Protein AF-A0A8H5NI16-F1 (afdb_monomer_lite)

Foldseek 3Di:
DVLALCLVVDDCVQAVDPPHPNVVSVVVNVCCCVVLVDLLPPPPDPDCPVVVLSVCCVPQLVVLVVVLVVQVVDPDQRDVVNVVSLVSNVVSLVVSLVVVVVVLVVDDCVRPNPVSSVSVCVVVVVVNVVVVVVSVVSVVSVVVSVVVVVVPDVVVVVVVVVD

Organism: NCBI:txid47803

pLDDT: mean 70.44, std 9.88, range [46.56, 85.94]

InterPro domains:
  IPR033118 EXPERA domain [PF05241] (24-130)
  IPR033118 EXPERA domain [PS51751] (1-135)

Structure (mmCIF, N/CA/C/O backbone):
data_AF-A0A8H5NI16-F1
#
_entry.id   AF-A0A8H5NI16-F1
#
loop_
_atom_site.group_PDB
_atom_site.id
_atom_site.type_symbol
_atom_site.label_atom_id
_atom_site.label_alt_id
_atom_site.label_comp_id
_atom_site.label_asym_id
_atom_site.label_entity_id
_atom_site.label_seq_id
_atom_site.pdbx_PDB_ins_code
_atom_site.Cartn_x
_atom_site.Cartn_y
_atom_site.Cartn_z
_atom_site.occupancy
_atom_site.B_iso_or_equiv
_atom_site.auth_seq_id
_atom_site.auth_comp_id
_atom_site.auth_asym_id
_atom_site.auth_atom_id
_atom_site.pdbx_PDB_model_num
ATOM 1 N N . MET A 1 1 ? -3.189 0.279 -5.067 1.00 62.62 1 MET A N 1
ATOM 2 C CA . MET A 1 1 ? -2.761 -1.003 -4.486 1.00 62.62 1 MET A CA 1
ATOM 3 C C . MET A 1 1 ? -3.635 -2.161 -4.969 1.00 62.62 1 MET A C 1
ATOM 5 O O . MET A 1 1 ? -3.187 -2.904 -5.826 1.00 62.62 1 MET A O 1
ATOM 9 N N . ILE A 1 2 ? -4.922 -2.249 -4.602 1.00 65.06 2 ILE A N 1
ATOM 10 C CA . ILE A 1 2 ? -5.838 -3.332 -5.061 1.00 65.06 2 ILE A CA 1
ATOM 11 C C . ILE A 1 2 ? -5.899 -3.495 -6.597 1.00 65.06 2 ILE A C 1
ATOM 13 O O . ILE A 1 2 ? -5.983 -4.611 -7.107 1.00 65.06 2 ILE A O 1
ATOM 17 N N . SER A 1 3 ? -5.844 -2.385 -7.338 1.00 63.91 3 SER A N 1
ATOM 18 C CA . SER A 1 3 ? -5.985 -2.379 -8.802 1.00 63.91 3 SER A CA 1
ATOM 19 C C . SER A 1 3 ? -4.672 -2.501 -9.577 1.00 63.91 3 SER A C 1
ATOM 21 O O . SER A 1 3 ? -4.710 -2.608 -10.798 1.00 63.91 3 SER A O 1
ATOM 23 N N . ILE A 1 4 ? -3.523 -2.425 -8.896 1.00 69.94 4 ILE A N 1
ATOM 24 C CA . ILE A 1 4 ? -2.196 -2.442 -9.528 1.00 69.94 4 ILE A CA 1
ATOM 25 C C . ILE A 1 4 ? -1.392 -3.576 -8.900 1.00 69.94 4 ILE A C 1
ATOM 27 O O . ILE A 1 4 ? -1.176 -4.582 -9.562 1.00 69.94 4 ILE A O 1
ATOM 31 N N . ASP A 1 5 ? -1.059 -3.493 -7.614 1.00 71.69 5 ASP A N 1
ATOM 32 C CA . ASP A 1 5 ? -0.244 -4.471 -6.878 1.00 71.69 5 ASP A CA 1
ATOM 33 C C . ASP A 1 5 ? -0.863 -5.860 -6.774 1.00 71.69 5 ASP A C 1
ATOM 35 O O . ASP A 1 5 ? -0.159 -6.847 -6.966 1.00 71.69 5 ASP A O 1
ATOM 39 N N . PHE A 1 6 ? -2.175 -5.954 -6.534 1.00 73.06 6 PHE A N 1
ATOM 40 C CA . PHE A 1 6 ? -2.841 -7.244 -6.297 1.00 73.06 6 PHE A CA 1
ATOM 41 C C . PHE A 1 6 ? -3.218 -8.003 -7.575 1.00 73.06 6 PHE A C 1
ATOM 43 O O . PHE A 1 6 ? -3.623 -9.160 -7.507 1.00 73.06 6 PHE A O 1
ATOM 50 N N . VAL A 1 7 ? -3.038 -7.387 -8.748 1.00 74.12 7 VAL A N 1
ATOM 51 C CA . VAL A 1 7 ? -3.377 -7.995 -10.046 1.00 74.12 7 VAL A CA 1
ATOM 52 C C . VAL A 1 7 ? -2.777 -9.398 -10.264 1.00 74.12 7 VAL A C 1
ATOM 54 O O . VAL A 1 7 ? -3.513 -10.265 -10.735 1.00 74.12 7 VAL A O 1
ATOM 57 N N . PRO A 1 8 ? -1.512 -9.685 -9.892 1.00 75.25 8 PRO A N 1
ATOM 58 C CA . PRO A 1 8 ? -0.907 -11.009 -10.042 1.00 75.25 8 PRO A CA 1
ATOM 59 C C . PRO A 1 8 ? -1.539 -12.077 -9.141 1.00 75.25 8 PRO A C 1
ATOM 61 O O . PRO A 1 8 ? -1.452 -13.260 -9.455 1.00 75.25 8 PRO A O 1
ATOM 64 N N . PHE A 1 9 ? -2.185 -11.671 -8.044 1.00 76.62 9 PHE A N 1
ATOM 65 C CA . PHE A 1 9 ? -2.821 -12.576 -7.085 1.00 76.62 9 PHE A CA 1
ATOM 66 C C . PHE A 1 9 ? -4.272 -12.916 -7.451 1.00 76.62 9 PHE A C 1
ATOM 68 O O . PHE A 1 9 ? -4.871 -13.794 -6.829 1.00 76.62 9 PHE A O 1
ATOM 75 N N . TYR A 1 10 ? -4.862 -12.253 -8.453 1.00 78.38 10 TYR A N 1
ATOM 76 C CA . TYR A 1 10 ? -6.212 -12.583 -8.906 1.00 78.38 10 TYR A CA 1
ATOM 77 C C . TYR A 1 10 ? -6.238 -13.865 -9.759 1.00 78.38 10 TYR A C 1
ATOM 79 O O . TYR A 1 10 ? -5.289 -14.153 -10.496 1.00 78.38 10 TYR A O 1
ATOM 87 N N . PRO A 1 11 ? -7.347 -14.631 -9.728 1.00 81.25 11 PRO A N 1
ATOM 88 C CA . PRO A 1 11 ? -7.490 -15.839 -10.533 1.00 81.25 11 PRO A CA 1
ATOM 89 C C . PRO A 1 11 ? -7.345 -15.531 -12.025 1.00 81.25 11 PRO A C 1
ATOM 91 O O . PRO A 1 11 ? -8.049 -14.674 -12.559 1.00 81.25 11 PRO A O 1
ATOM 94 N N . GLN A 1 12 ? -6.491 -16.282 -12.723 1.00 78.44 12 GLN A N 1
ATOM 95 C CA . GLN A 1 12 ? -6.211 -16.067 -14.149 1.00 78.44 12 GLN A CA 1
ATOM 96 C C . GLN A 1 12 ? -7.477 -16.140 -15.019 1.00 78.44 12 GLN A C 1
ATOM 98 O O . GLN A 1 12 ? -7.607 -15.395 -15.986 1.00 78.44 12 GLN A O 1
ATOM 103 N N . SER A 1 13 ? -8.459 -16.958 -14.634 1.00 77.00 13 SER A N 1
ATOM 104 C CA . SER A 1 13 ? -9.763 -17.054 -15.303 1.00 77.00 13 SER A CA 1
ATOM 105 C C . SER A 1 13 ? -10.558 -15.741 -15.312 1.00 77.00 13 SER A C 1
ATOM 107 O O . SER A 1 13 ? -11.329 -15.503 -16.239 1.00 77.00 13 SER A O 1
ATOM 109 N N . LEU A 1 14 ? -10.360 -14.871 -14.317 1.00 74.50 14 LEU A N 1
ATOM 110 C CA . LEU A 1 14 ? -11.050 -13.584 -14.193 1.00 74.50 14 LEU A CA 1
ATOM 111 C C . LEU A 1 14 ? -10.290 -12.430 -14.855 1.00 74.50 14 LEU A C 1
ATOM 113 O O . LEU A 1 14 ? -10.850 -11.345 -15.019 1.00 74.50 14 LEU A O 1
ATOM 117 N N . VAL A 1 15 ? -9.036 -12.654 -15.249 1.00 76.69 15 VAL A N 1
ATOM 118 C CA . VAL A 1 15 ? -8.073 -11.595 -15.584 1.00 76.69 15 VAL A CA 1
ATOM 119 C C . VAL A 1 15 ? -7.503 -11.743 -17.001 1.00 76.69 15 VAL A C 1
ATOM 121 O O . VAL A 1 15 ? -7.293 -10.739 -17.675 1.00 76.69 15 VAL A O 1
ATOM 124 N N . GLN A 1 16 ? -7.274 -12.970 -17.480 1.00 74.88 16 GLN A N 1
ATOM 125 C CA . GLN A 1 16 ? -6.631 -13.248 -18.773 1.00 74.88 16 GLN A CA 1
ATOM 126 C C . GLN A 1 16 ? -7.554 -13.100 -19.994 1.00 74.88 16 GLN A C 1
ATOM 128 O O . GLN A 1 16 ? -7.137 -12.474 -20.972 1.00 74.88 16 GLN A O 1
ATOM 133 N N . PRO A 1 17 ? -8.789 -13.647 -20.011 1.00 82.56 17 PRO A N 1
ATOM 134 C CA . PRO A 1 17 ? -9.642 -13.527 -21.190 1.00 82.56 17 PRO A CA 1
ATOM 135 C C . PRO A 1 17 ? -10.017 -12.062 -21.442 1.00 82.56 17 PRO A C 1
ATOM 137 O O . PRO A 1 17 ? -10.459 -11.378 -20.531 1.00 82.56 17 PRO A O 1
ATOM 140 N N . ARG A 1 18 ? -9.942 -11.576 -22.689 1.00 68.81 18 ARG A N 1
ATOM 141 C CA . ARG A 1 18 ? -10.294 -10.175 -23.023 1.00 68.81 18 ARG A CA 1
ATOM 142 C C . ARG A 1 18 ? -11.726 -9.763 -22.644 1.00 68.81 18 ARG A C 1
ATOM 144 O O . ARG A 1 18 ? -11.997 -8.575 -22.522 1.00 68.81 18 ARG A O 1
ATOM 151 N N . GLY A 1 19 ? -12.633 -10.728 -22.480 1.00 74.19 19 GLY A N 1
ATOM 152 C CA . GLY A 1 19 ? -14.009 -10.507 -22.022 1.00 74.19 19 GLY A CA 1
ATOM 153 C C . GLY A 1 19 ? -14.215 -10.677 -20.514 1.00 74.19 19 GLY A C 1
ATOM 154 O O . GLY A 1 19 ? -15.355 -10.654 -20.058 1.00 74.19 19 GLY A O 1
ATOM 155 N N . SER A 1 20 ? -13.157 -10.913 -19.735 1.00 77.38 20 SER A N 1
ATOM 156 C CA . SER A 1 20 ? -13.277 -11.147 -18.302 1.00 77.38 20 SER A CA 1
ATOM 157 C C . SER A 1 20 ? -13.482 -9.832 -17.537 1.00 77.38 20 SER A C 1
ATOM 159 O O . SER A 1 20 ? -12.939 -8.789 -17.915 1.00 77.38 20 SER A O 1
ATOM 161 N N . PRO A 1 21 ? -14.247 -9.852 -16.432 1.00 76.25 21 PRO A N 1
ATOM 162 C CA . PRO A 1 21 ? -14.651 -8.632 -15.736 1.00 76.25 21 PRO A CA 1
ATOM 163 C C . PRO A 1 21 ? -13.472 -7.861 -15.135 1.00 76.25 21 PRO A C 1
ATOM 165 O O . PRO A 1 21 ? -13.583 -6.656 -14.944 1.00 76.25 21 PRO A O 1
ATOM 168 N N . PHE A 1 22 ? -12.340 -8.520 -14.859 1.00 78.31 22 PHE A N 1
ATOM 169 C CA . PHE A 1 22 ? -11.144 -7.884 -14.298 1.00 78.31 22 PHE A CA 1
ATOM 170 C C . PHE A 1 22 ? -10.020 -7.675 -15.315 1.00 78.31 22 PHE A C 1
ATOM 172 O O . PHE A 1 22 ? -8.934 -7.241 -14.936 1.00 78.31 22 PHE A O 1
ATOM 179 N N . HIS A 1 23 ? -10.266 -7.897 -16.610 1.00 80.25 23 HIS A N 1
ATOM 180 C CA . HIS A 1 23 ? -9.260 -7.642 -17.644 1.00 80.25 23 HIS A CA 1
ATOM 181 C C . HIS A 1 23 ? -8.819 -6.167 -17.677 1.00 80.25 23 HIS A C 1
ATOM 183 O O . HIS A 1 23 ? -7.651 -5.861 -17.918 1.00 80.25 23 HIS A O 1
ATOM 189 N N . PHE A 1 24 ? -9.726 -5.238 -17.344 1.00 82.56 24 PHE A N 1
ATOM 190 C CA . PHE A 1 24 ? -9.398 -3.813 -17.252 1.00 82.56 24 PHE A CA 1
ATOM 191 C C . PHE A 1 24 ? -8.311 -3.515 -16.205 1.00 82.56 24 PHE A C 1
ATOM 193 O O . PHE A 1 24 ? -7.562 -2.558 -16.380 1.00 82.56 24 PHE A O 1
ATOM 200 N N . LEU A 1 25 ? -8.179 -4.332 -15.149 1.00 81.38 25 LEU A N 1
ATOM 201 C CA . LEU A 1 25 ? -7.133 -4.169 -14.133 1.00 81.38 25 LEU A CA 1
ATOM 202 C C . LEU A 1 25 ? -5.744 -4.478 -14.697 1.00 81.38 25 LEU A C 1
ATOM 204 O O . LEU A 1 25 ? -4.776 -3.813 -14.339 1.00 81.38 25 LEU A O 1
ATOM 208 N N . VAL A 1 26 ? -5.645 -5.433 -15.626 1.00 80.25 26 VAL A N 1
ATOM 209 C CA . VAL A 1 26 ? -4.398 -5.714 -16.356 1.00 80.25 26 VAL A CA 1
ATOM 210 C C . VAL A 1 26 ? -4.023 -4.524 -17.223 1.00 80.25 26 VAL A C 1
ATOM 212 O O . VAL A 1 26 ? -2.882 -4.069 -17.185 1.00 80.25 26 VAL A O 1
ATOM 215 N N . ALA A 1 27 ? -4.997 -3.990 -17.965 1.00 81.31 27 ALA A N 1
ATOM 216 C CA . ALA A 1 27 ? -4.800 -2.815 -18.807 1.00 81.31 27 ALA A CA 1
ATOM 217 C C . ALA A 1 27 ? -4.374 -1.596 -17.972 1.00 81.31 27 ALA A C 1
ATOM 219 O O . ALA A 1 27 ? -3.449 -0.880 -18.348 1.00 81.31 27 ALA A O 1
ATOM 220 N N . PHE A 1 28 ? -4.999 -1.398 -16.810 1.00 80.88 28 PHE A N 1
ATOM 221 C CA . PHE A 1 28 ? -4.670 -0.319 -15.886 1.00 80.88 28 PHE A CA 1
ATOM 222 C C . PHE A 1 28 ? -3.273 -0.475 -15.270 1.00 80.88 28 PHE A C 1
ATOM 224 O O . PHE A 1 28 ? -2.517 0.494 -15.231 1.00 80.88 28 PHE A O 1
ATOM 231 N N . ARG A 1 29 ? -2.891 -1.689 -14.848 1.00 80.06 29 ARG A N 1
ATOM 232 C CA . ARG A 1 29 ? -1.537 -1.985 -14.355 1.00 80.06 29 ARG A CA 1
ATOM 233 C C . ARG A 1 29 ? -0.485 -1.729 -15.431 1.00 80.06 29 ARG A C 1
ATOM 235 O O . ARG A 1 29 ? 0.514 -1.081 -15.144 1.00 80.06 29 ARG A O 1
ATOM 242 N N . LEU A 1 30 ? -0.712 -2.198 -16.658 1.00 79.56 30 LEU A N 1
ATOM 243 C CA . LEU A 1 30 ? 0.202 -1.958 -17.777 1.00 79.56 30 LEU A CA 1
ATOM 244 C C . LEU A 1 30 ? 0.332 -0.465 -18.072 1.00 79.56 30 LEU A C 1
ATOM 246 O O . LEU A 1 30 ? 1.449 0.034 -18.140 1.00 79.56 30 LEU A O 1
ATOM 250 N N . TRP A 1 31 ? -0.791 0.251 -18.158 1.00 82.44 31 TRP A N 1
ATOM 251 C CA . TRP A 1 31 ? -0.797 1.698 -18.355 1.00 82.44 31 TRP A CA 1
ATOM 252 C C . TRP A 1 31 ? -0.017 2.434 -17.258 1.00 82.44 31 TRP A C 1
ATOM 254 O O . TRP A 1 31 ? 0.756 3.340 -17.566 1.00 82.44 31 TRP A O 1
ATOM 264 N N . TYR A 1 32 ? -0.173 2.033 -15.992 1.00 77.50 32 TYR A N 1
ATOM 265 C CA . TYR A 1 32 ? 0.573 2.610 -14.874 1.00 77.50 32 TYR A CA 1
ATOM 266 C C . TYR A 1 32 ? 2.080 2.381 -15.027 1.00 77.50 32 TYR A C 1
ATOM 268 O O . TYR A 1 32 ? 2.849 3.342 -15.007 1.00 77.50 32 TYR A O 1
ATOM 276 N N . ILE A 1 33 ? 2.498 1.133 -15.258 1.00 76.38 33 ILE A N 1
ATOM 277 C CA . ILE A 1 33 ? 3.914 0.778 -15.427 1.00 76.38 33 ILE A CA 1
ATOM 278 C C . ILE A 1 33 ? 4.526 1.566 -16.590 1.00 76.38 33 ILE A C 1
ATOM 280 O O . ILE A 1 33 ? 5.598 2.144 -16.437 1.00 76.38 33 ILE A O 1
ATOM 284 N N . THR A 1 34 ? 3.829 1.668 -17.726 1.00 78.00 34 THR A N 1
ATOM 285 C CA . THR A 1 34 ? 4.334 2.402 -18.896 1.00 78.00 34 THR A CA 1
ATOM 286 C C . THR A 1 34 ? 4.360 3.913 -18.690 1.00 78.00 34 THR A C 1
ATOM 288 O O . THR A 1 34 ? 5.273 4.577 -19.167 1.00 78.00 34 THR A O 1
ATOM 291 N N . THR A 1 35 ? 3.370 4.474 -17.991 1.00 77.06 35 THR A N 1
ATOM 292 C CA . THR A 1 35 ? 3.240 5.932 -17.815 1.00 77.06 35 THR A CA 1
ATOM 293 C C . THR A 1 35 ? 4.225 6.455 -16.781 1.00 77.06 35 THR A C 1
ATOM 295 O O . THR A 1 35 ? 4.846 7.496 -16.984 1.00 77.06 35 THR A O 1
ATOM 298 N N . PHE A 1 36 ? 4.379 5.734 -15.673 1.00 71.00 36 PHE A N 1
ATOM 299 C CA . PHE A 1 36 ? 5.240 6.156 -14.574 1.00 71.00 36 PHE A CA 1
ATOM 300 C C . PHE A 1 36 ? 6.653 5.585 -14.683 1.00 71.00 36 PHE A C 1
ATOM 302 O O . PHE A 1 36 ? 7.532 6.074 -13.984 1.00 71.00 36 PHE A O 1
ATOM 309 N N . SER A 1 37 ? 6.891 4.624 -15.589 1.00 71.12 37 SER A N 1
ATOM 310 C CA . SER A 1 37 ? 8.167 3.903 -15.704 1.00 71.12 37 SER A CA 1
ATOM 311 C C . SER A 1 37 ? 8.621 3.385 -14.340 1.00 71.12 37 SER A C 1
ATOM 313 O O . SER A 1 37 ? 9.769 3.584 -13.946 1.00 71.12 37 SER A O 1
ATOM 315 N N . ASP A 1 38 ? 7.678 2.805 -13.588 1.00 70.69 38 ASP A N 1
ATOM 316 C CA . ASP A 1 38 ? 7.927 2.383 -12.215 1.00 70.69 38 ASP A CA 1
ATOM 317 C C . ASP A 1 38 ? 8.910 1.200 -12.220 1.00 70.69 38 ASP A C 1
ATOM 319 O O . ASP A 1 38 ? 8.565 0.118 -12.718 1.00 70.69 38 ASP A O 1
ATOM 323 N N . PRO A 1 39 ? 10.135 1.406 -11.701 1.00 70.06 39 PRO A N 1
ATOM 324 C CA . PRO A 1 39 ? 11.189 0.413 -11.770 1.00 70.06 39 PRO A CA 1
ATOM 325 C C . PRO A 1 39 ? 10.775 -0.861 -11.013 1.00 70.06 39 PRO A C 1
ATOM 327 O O . PRO A 1 39 ? 11.032 -1.961 -11.494 1.00 70.06 39 PRO A O 1
ATOM 330 N N . TYR A 1 40 ? 10.036 -0.752 -9.904 1.00 69.94 40 TYR A N 1
ATOM 331 C CA . TYR A 1 40 ? 9.723 -1.871 -9.007 1.00 69.94 40 TYR A CA 1
ATOM 332 C C . TYR A 1 40 ? 8.846 -2.974 -9.620 1.00 69.94 40 TYR A C 1
ATOM 334 O O . TYR A 1 40 ? 8.766 -4.073 -9.073 1.00 69.94 40 TYR A O 1
ATOM 342 N N . TYR A 1 41 ? 8.195 -2.706 -10.754 1.00 69.44 41 TYR A N 1
ATOM 343 C CA . TYR A 1 41 ? 7.415 -3.702 -11.495 1.00 69.44 41 TYR A CA 1
ATOM 344 C C . TYR A 1 41 ? 8.193 -4.358 -12.638 1.00 69.44 41 TYR A C 1
ATOM 346 O O . TYR A 1 41 ? 7.648 -5.231 -13.319 1.00 69.44 41 TYR A O 1
ATOM 354 N N . ASN A 1 42 ? 9.438 -3.937 -12.863 1.00 65.88 42 ASN A N 1
ATOM 355 C CA . ASN A 1 42 ? 10.319 -4.522 -13.854 1.00 65.88 42 ASN A CA 1
ATOM 356 C C . ASN A 1 42 ? 11.105 -5.678 -13.217 1.00 65.88 42 ASN A C 1
ATOM 358 O O . ASN A 1 42 ? 11.682 -5.535 -12.142 1.00 65.88 42 ASN A O 1
ATOM 362 N N . ILE A 1 43 ? 11.102 -6.837 -13.878 1.00 53.09 43 ILE A N 1
ATOM 363 C CA . ILE A 1 43 ? 11.579 -8.122 -13.326 1.00 53.09 43 ILE A CA 1
ATOM 364 C C . ILE A 1 43 ? 13.103 -8.124 -13.075 1.00 53.09 43 ILE A C 1
ATOM 366 O O . ILE A 1 43 ? 13.604 -8.952 -12.319 1.00 53.09 43 ILE A O 1
ATOM 370 N N . ASP A 1 44 ? 13.829 -7.161 -13.646 1.00 55.12 44 ASP A N 1
ATOM 371 C CA . ASP A 1 44 ? 15.295 -7.117 -13.645 1.00 55.12 44 ASP A CA 1
ATOM 372 C C . ASP A 1 44 ? 15.917 -6.294 -12.505 1.00 55.12 44 ASP A C 1
ATOM 374 O O . ASP A 1 44 ? 17.135 -6.106 -12.473 1.00 55.12 44 ASP A O 1
ATOM 378 N N . ILE A 1 45 ? 15.122 -5.795 -11.552 1.00 55.38 45 ILE A N 1
ATOM 379 C CA . ILE A 1 45 ? 15.684 -5.099 -10.388 1.00 55.38 45 ILE A CA 1
ATOM 380 C C . ILE A 1 45 ? 16.121 -6.123 -9.345 1.00 55.38 45 ILE A C 1
ATOM 382 O O . ILE A 1 45 ? 15.295 -6.909 -8.872 1.00 55.38 45 ILE A O 1
ATOM 386 N N . PRO A 1 46 ? 17.403 -6.121 -8.940 1.00 46.56 46 PRO A N 1
ATOM 387 C CA . PRO A 1 46 ? 17.893 -7.043 -7.934 1.00 46.56 46 PRO A CA 1
ATOM 388 C C . PRO A 1 46 ? 17.270 -6.705 -6.576 1.00 46.56 46 PRO A C 1
ATOM 390 O O . PRO A 1 46 ? 17.711 -5.801 -5.873 1.00 46.56 46 PRO A O 1
ATOM 393 N N . GLY A 1 47 ? 16.234 -7.457 -6.205 1.00 54.38 47 GLY A N 1
ATOM 394 C CA . GLY A 1 47 ? 15.627 -7.398 -4.884 1.00 54.38 47 GLY A CA 1
ATOM 395 C C . GLY A 1 47 ? 14.145 -7.751 -4.902 1.00 54.38 47 GLY A C 1
ATOM 396 O O . GLY A 1 47 ? 13.302 -6.892 -5.132 1.00 54.38 47 GLY A O 1
ATOM 397 N N . HIS A 1 48 ? 13.803 -8.977 -4.490 1.00 61.62 48 HIS A N 1
ATOM 398 C CA . HIS A 1 48 ? 12.432 -9.404 -4.131 1.00 61.62 48 HIS A CA 1
ATOM 399 C C . HIS A 1 48 ? 11.813 -8.598 -2.963 1.00 61.62 48 HIS A C 1
ATOM 401 O O . HIS A 1 48 ? 10.786 -8.964 -2.394 1.00 61.62 48 HIS A O 1
ATOM 407 N N . PHE A 1 49 ? 12.452 -7.501 -2.563 1.00 71.50 49 PHE A N 1
ATOM 408 C CA . PHE A 1 49 ? 12.052 -6.635 -1.475 1.00 71.50 49 PHE A CA 1
ATOM 409 C C . PHE A 1 49 ? 10.692 -5.971 -1.735 1.00 71.50 49 PHE A C 1
ATOM 411 O O . PHE A 1 49 ? 9.857 -5.923 -0.834 1.00 71.50 49 PHE A O 1
ATOM 418 N N . PHE A 1 50 ? 10.429 -5.515 -2.964 1.00 73.50 50 PHE A N 1
ATOM 419 C CA . PHE A 1 50 ? 9.126 -4.933 -3.299 1.00 73.50 50 PHE A CA 1
ATOM 420 C C . PHE A 1 50 ? 8.006 -5.978 -3.220 1.00 73.50 50 PHE A C 1
ATOM 422 O O . PHE A 1 50 ? 6.957 -5.721 -2.637 1.00 73.50 50 PHE A O 1
ATOM 429 N N . GLU A 1 51 ? 8.259 -7.191 -3.714 1.00 75.44 51 GLU A N 1
ATOM 430 C CA . GLU A 1 51 ? 7.323 -8.312 -3.600 1.00 75.44 51 GLU A CA 1
ATOM 431 C C . GLU A 1 51 ? 7.019 -8.638 -2.127 1.00 75.44 51 GLU A C 1
ATOM 433 O O . GLU A 1 51 ? 5.857 -8.784 -1.746 1.00 75.44 51 GLU A O 1
ATOM 438 N N . PHE A 1 52 ? 8.043 -8.648 -1.266 1.00 80.69 52 PHE A N 1
ATOM 439 C CA . PHE A 1 52 ? 7.870 -8.792 0.180 1.00 80.69 52 PHE A CA 1
ATOM 440 C C . PHE A 1 52 ? 6.982 -7.690 0.777 1.00 80.69 52 PHE A C 1
ATOM 442 O O . PHE A 1 52 ? 6.090 -7.989 1.571 1.00 80.69 52 PHE A O 1
ATOM 449 N N . LEU A 1 53 ? 7.171 -6.428 0.385 1.00 81.12 53 LEU A N 1
ATOM 450 C CA . LEU A 1 53 ? 6.309 -5.337 0.843 1.00 81.12 53 LEU A CA 1
ATOM 451 C C . LEU A 1 53 ? 4.855 -5.516 0.399 1.00 81.12 53 LEU A C 1
ATOM 453 O O . LEU A 1 53 ? 3.955 -5.238 1.190 1.00 81.12 53 LEU A O 1
ATOM 457 N N . VAL A 1 54 ? 4.618 -6.032 -0.810 1.00 78.88 54 VAL A N 1
ATOM 458 C CA . VAL A 1 54 ? 3.267 -6.361 -1.291 1.00 78.88 54 VAL A CA 1
ATOM 459 C C . VAL A 1 54 ? 2.644 -7.485 -0.455 1.00 78.88 54 VAL A C 1
ATOM 461 O O . VAL A 1 54 ? 1.463 -7.405 -0.116 1.00 78.88 54 VAL A O 1
ATOM 464 N N . TYR A 1 55 ? 3.418 -8.492 -0.034 1.00 81.94 55 TYR A N 1
ATOM 465 C CA . TYR A 1 55 ? 2.934 -9.516 0.903 1.00 81.94 55 TYR A CA 1
ATOM 466 C C . TYR A 1 55 ? 2.612 -8.946 2.287 1.00 81.94 55 TYR A C 1
ATOM 468 O O . TYR A 1 55 ? 1.565 -9.266 2.851 1.00 81.94 55 TYR A O 1
ATOM 476 N N . VAL A 1 56 ? 3.474 -8.084 2.837 1.00 84.56 56 VAL A N 1
ATOM 477 C CA . VAL A 1 56 ? 3.202 -7.383 4.104 1.00 84.56 56 VAL A CA 1
ATOM 478 C C . VAL A 1 56 ? 1.935 -6.541 3.975 1.00 84.56 56 VAL A C 1
ATOM 480 O O . VAL A 1 56 ? 1.108 -6.509 4.887 1.00 84.56 56 VAL A O 1
ATOM 483 N N . GLU A 1 57 ? 1.738 -5.889 2.836 1.00 82.38 57 GLU A N 1
ATOM 484 C CA . GLU A 1 57 ? 0.526 -5.131 2.574 1.00 82.38 57 GLU A CA 1
ATOM 485 C C . GLU A 1 57 ? -0.712 -6.034 2.537 1.00 82.38 57 GLU A C 1
ATOM 487 O O . GLU A 1 57 ? -1.701 -5.738 3.203 1.00 82.38 57 GLU A O 1
ATOM 492 N N . LEU A 1 58 ? -0.649 -7.167 1.839 1.00 82.44 58 LEU A N 1
ATOM 493 C CA . LEU A 1 58 ? -1.764 -8.103 1.706 1.00 82.44 58 LEU A CA 1
ATOM 494 C C . LEU A 1 58 ? -2.145 -8.783 3.031 1.00 82.44 58 LEU A C 1
ATOM 496 O O . LEU A 1 58 ? -3.329 -8.943 3.317 1.00 82.44 58 LEU A O 1
ATOM 500 N N . VAL A 1 59 ? -1.158 -9.198 3.829 1.00 85.94 59 VAL A N 1
ATOM 501 C CA . VAL A 1 59 ? -1.373 -10.026 5.030 1.00 85.94 59 VAL A CA 1
ATOM 502 C C . VAL A 1 59 ? -1.519 -9.187 6.299 1.00 85.94 59 VAL A C 1
ATOM 504 O O . VAL A 1 59 ? -2.215 -9.596 7.225 1.00 85.94 59 VAL A O 1
ATOM 507 N N . VAL A 1 60 ? -0.888 -8.011 6.359 1.00 84.94 60 VAL A N 1
ATOM 508 C CA . VAL A 1 60 ? -0.872 -7.171 7.566 1.00 84.94 60 VAL A CA 1
ATOM 509 C C . VAL A 1 60 ? -1.667 -5.893 7.348 1.00 84.94 60 VAL A C 1
ATOM 511 O O . VAL A 1 60 ? -2.645 -5.654 8.056 1.00 84.94 60 VAL A O 1
ATOM 514 N N . GLN A 1 61 ? -1.288 -5.073 6.365 1.00 82.44 61 GLN A N 1
ATOM 515 C CA . GLN A 1 61 ? -1.887 -3.744 6.209 1.00 82.44 61 GLN A CA 1
ATOM 516 C C . GLN A 1 61 ? -3.356 -3.831 5.781 1.00 82.44 61 GLN A C 1
ATOM 518 O O . GLN A 1 61 ? -4.196 -3.143 6.353 1.00 82.44 61 GLN A O 1
ATOM 523 N N . PHE A 1 62 ? -3.699 -4.698 4.829 1.00 81.62 62 PHE A N 1
ATOM 524 C CA . PHE A 1 62 ? -5.052 -4.799 4.288 1.00 81.62 62 PHE A CA 1
ATOM 525 C C . PHE A 1 62 ? -6.081 -5.321 5.312 1.00 81.62 62 PHE A C 1
ATOM 527 O O . PHE A 1 62 ? -7.118 -4.670 5.476 1.00 81.62 62 PHE A O 1
ATOM 534 N N . PRO A 1 63 ? -5.827 -6.403 6.080 1.00 84.88 63 PRO A N 1
ATOM 535 C CA . PRO A 1 63 ? -6.755 -6.847 7.121 1.00 84.88 63 PRO A CA 1
ATOM 536 C C . PRO A 1 63 ? -6.902 -5.832 8.257 1.00 84.88 63 PRO A C 1
ATOM 538 O O . PRO A 1 63 ? -8.017 -5.600 8.726 1.00 84.88 63 PRO A O 1
ATOM 541 N N . LEU A 1 64 ? -5.801 -5.185 8.665 1.00 81.44 64 LEU A N 1
ATOM 542 C CA . LEU A 1 64 ? -5.834 -4.113 9.663 1.00 81.44 64 LEU A CA 1
ATOM 543 C C . LEU A 1 64 ? -6.643 -2.915 9.165 1.00 81.44 64 LEU A C 1
ATOM 545 O O . LEU A 1 64 ? -7.480 -2.408 9.906 1.00 81.44 64 LEU A O 1
ATOM 549 N N . ALA A 1 65 ? -6.456 -2.499 7.912 1.00 79.31 65 ALA A N 1
ATOM 550 C CA . ALA A 1 65 ? -7.231 -1.424 7.307 1.00 79.31 65 ALA A CA 1
ATOM 551 C C . ALA A 1 65 ? -8.725 -1.766 7.288 1.00 79.31 65 ALA A C 1
ATOM 553 O O . ALA A 1 65 ? -9.534 -0.951 7.720 1.00 79.31 65 ALA A O 1
ATOM 554 N N . LEU A 1 66 ? -9.102 -2.982 6.878 1.00 81.94 66 LEU A N 1
ATOM 555 C CA . LEU A 1 66 ? -10.502 -3.411 6.860 1.00 81.94 66 LEU A CA 1
ATOM 556 C C . LEU A 1 66 ? -11.113 -3.436 8.269 1.00 81.94 66 LEU A C 1
ATOM 558 O O . LEU A 1 66 ? -12.235 -2.960 8.469 1.00 81.94 66 LEU A O 1
ATOM 562 N N . TYR A 1 67 ? -10.373 -3.964 9.248 1.00 82.25 67 TYR A N 1
ATOM 563 C CA . TYR A 1 67 ? -10.782 -3.978 10.651 1.00 82.25 67 TYR A CA 1
ATOM 564 C C . TYR A 1 67 ? -10.984 -2.560 11.191 1.00 82.25 67 TYR A C 1
ATOM 566 O O . TYR A 1 67 ? -12.033 -2.268 11.765 1.00 82.25 67 TYR A O 1
ATOM 574 N N . LEU A 1 68 ? -10.027 -1.662 10.945 1.00 74.75 68 LEU A N 1
ATOM 575 C CA . LEU A 1 68 ? -10.086 -0.267 11.371 1.00 74.75 68 LEU A CA 1
ATOM 576 C C . LEU A 1 68 ? -11.218 0.487 10.680 1.00 74.75 68 LEU A C 1
ATOM 578 O O . LEU A 1 68 ? -11.997 1.141 11.360 1.00 74.75 68 LEU A O 1
ATOM 582 N N . THR A 1 69 ? -11.393 0.352 9.364 1.00 74.44 69 THR A N 1
ATOM 583 C CA . THR A 1 69 ? -12.513 0.976 8.644 1.00 74.44 69 THR A CA 1
ATOM 584 C C . THR A 1 69 ? -13.855 0.500 9.192 1.00 74.44 69 THR A C 1
ATOM 586 O O . THR A 1 69 ? -14.757 1.314 9.388 1.00 74.44 69 THR A O 1
ATOM 589 N N . ARG A 1 70 ? -14.000 -0.797 9.496 1.00 78.94 70 ARG A N 1
ATOM 590 C CA . ARG A 1 70 ? -15.220 -1.339 10.109 1.00 78.94 70 ARG A CA 1
ATOM 591 C C . ARG A 1 70 ? -15.435 -0.804 11.525 1.00 78.94 70 ARG A C 1
ATOM 593 O O . ARG A 1 70 ? -16.560 -0.436 11.857 1.00 78.94 70 ARG A O 1
ATOM 600 N N . ALA A 1 71 ? -14.384 -0.752 12.341 1.00 72.69 71 ALA A N 1
ATOM 601 C CA . ALA A 1 71 ? -14.442 -0.228 13.702 1.00 72.69 71 ALA A CA 1
ATOM 602 C C . ALA A 1 71 ? -14.789 1.269 13.722 1.00 72.69 71 ALA A C 1
ATOM 604 O O . ALA A 1 71 ? -15.623 1.681 14.518 1.00 72.69 71 ALA A O 1
ATOM 605 N N . LEU A 1 72 ? -14.226 2.051 12.798 1.00 68.44 72 LEU A N 1
ATOM 606 C CA . LEU A 1 72 ? -14.475 3.488 12.636 1.00 68.44 72 LEU A CA 1
ATOM 607 C C . LEU A 1 72 ? -15.847 3.797 12.027 1.00 68.44 72 LEU A C 1
ATOM 609 O O . LEU A 1 72 ? -16.446 4.821 12.336 1.00 68.44 72 LEU A O 1
ATOM 613 N N . SER A 1 73 ? -16.364 2.915 11.169 1.00 72.69 73 SER A N 1
ATOM 614 C CA . SER A 1 73 ? -17.715 3.048 10.605 1.00 72.69 73 SER A CA 1
ATOM 615 C C . SER A 1 73 ? -18.808 2.695 11.617 1.00 72.69 73 SER A C 1
ATOM 617 O O . SER A 1 73 ? -19.970 3.068 11.440 1.00 72.69 73 SER A O 1
ATOM 619 N N . SER A 1 74 ? -18.463 1.967 12.680 1.00 67.12 74 SER A N 1
ATOM 620 C CA . SER A 1 74 ? -19.367 1.741 13.798 1.00 67.12 74 SER A CA 1
ATOM 621 C C . SER A 1 74 ? -19.505 3.036 14.595 1.00 67.12 74 SER A C 1
ATOM 623 O O . SER A 1 74 ? -18.519 3.612 15.031 1.00 67.12 74 SER A O 1
ATOM 625 N N . LYS A 1 75 ? -20.738 3.478 14.866 1.00 57.69 75 LYS A N 1
ATOM 626 C CA . LYS A 1 75 ? -20.997 4.606 15.786 1.00 57.69 75 LYS A CA 1
ATOM 627 C C . LYS A 1 75 ? -20.636 4.288 17.249 1.00 57.69 75 LYS A C 1
ATOM 629 O O . LYS A 1 75 ? -20.889 5.102 18.135 1.00 57.69 75 LYS A O 1
ATOM 634 N N . GLN A 1 76 ? -20.129 3.086 17.526 1.00 58.84 76 GLN A N 1
ATOM 635 C CA . GLN A 1 76 ? -19.666 2.688 18.848 1.00 58.84 76 GLN A CA 1
ATOM 636 C C . GLN A 1 76 ? -18.253 3.210 19.109 1.00 58.84 76 GLN A C 1
ATOM 638 O O . GLN A 1 76 ? -17.457 3.394 18.195 1.00 58.84 76 GLN A O 1
ATOM 643 N N . ARG A 1 77 ? -17.940 3.427 20.389 1.00 61.12 77 ARG A N 1
ATOM 644 C CA . ARG A 1 77 ? -16.588 3.782 20.827 1.00 61.12 77 ARG A CA 1
ATOM 645 C C . ARG A 1 77 ? -15.585 2.737 20.333 1.00 61.12 77 ARG A C 1
ATOM 647 O O . ARG A 1 77 ? -15.845 1.537 20.443 1.00 61.12 77 ARG A O 1
ATOM 654 N N . LEU A 1 78 ? -14.441 3.201 19.829 1.00 64.25 78 LEU A N 1
ATOM 655 C CA . LEU A 1 78 ? -13.303 2.338 19.524 1.00 64.25 78 LEU A CA 1
ATOM 656 C C . LEU A 1 78 ? -12.910 1.576 20.792 1.00 64.25 78 LEU A C 1
ATOM 658 O O . LEU A 1 78 ? -12.727 2.163 21.855 1.00 64.25 78 LEU A O 1
ATOM 662 N N . SER A 1 79 ? -12.824 0.252 20.688 1.00 68.69 79 SER A N 1
ATOM 663 C CA . SER A 1 79 ? -12.278 -0.561 21.774 1.00 68.69 79 SER A CA 1
ATOM 664 C C . SER A 1 79 ? -10.759 -0.392 21.825 1.00 68.69 79 SER A C 1
ATOM 666 O O . SER A 1 79 ? -10.141 -0.158 20.787 1.00 68.69 79 SER A O 1
ATOM 668 N N . GLY A 1 80 ? -10.131 -0.613 22.986 1.00 70.12 80 GLY A N 1
ATOM 669 C CA . GLY A 1 80 ? -8.664 -0.558 23.113 1.00 70.12 80 GLY A CA 1
ATOM 670 C C . GLY A 1 80 ? -7.916 -1.452 22.108 1.00 70.12 80 GLY A C 1
ATOM 671 O O . GLY A 1 80 ? -6.815 -1.125 21.676 1.00 70.12 80 GLY A O 1
ATOM 672 N N . SER A 1 81 ? -8.544 -2.542 21.649 1.00 75.44 81 SER A N 1
ATOM 673 C CA . SER A 1 81 ? -7.988 -3.396 20.589 1.00 75.44 81 SER A CA 1
ATOM 674 C C . SER A 1 81 ? -7.940 -2.711 19.216 1.00 75.44 81 SER A C 1
ATOM 676 O O . SER A 1 81 ? -7.002 -2.928 18.452 1.00 75.44 81 SER A O 1
ATOM 678 N N . ALA A 1 82 ? -8.923 -1.864 18.900 1.00 73.56 82 ALA A N 1
ATOM 679 C CA . ALA A 1 82 ? -8.945 -1.078 17.672 1.00 73.56 82 ALA A CA 1
ATOM 680 C C . ALA A 1 82 ? -7.940 0.078 17.724 1.00 73.56 82 ALA A C 1
ATOM 682 O O . ALA A 1 82 ? -7.315 0.385 16.712 1.00 73.56 82 ALA A O 1
ATOM 683 N N . GLU A 1 83 ? -7.710 0.653 18.904 1.00 72.62 83 GLU A N 1
ATOM 684 C CA . GLU A 1 83 ? -6.662 1.659 19.095 1.00 72.62 83 GLU A CA 1
ATOM 685 C C . GLU A 1 83 ? -5.267 1.070 18.865 1.00 72.62 83 GLU A C 1
ATOM 687 O O . GLU A 1 83 ? -4.484 1.606 18.078 1.00 72.62 83 GLU A O 1
ATOM 692 N N . LEU A 1 84 ? -4.980 -0.084 19.477 1.00 80.62 84 LEU A N 1
ATOM 693 C CA . LEU A 1 84 ? -3.718 -0.795 19.279 1.00 80.62 84 LEU A CA 1
ATOM 694 C C . LEU A 1 84 ? -3.527 -1.209 17.813 1.00 80.62 84 LEU A C 1
ATOM 696 O O . LEU A 1 84 ? -2.443 -1.026 17.260 1.00 80.62 84 LEU A O 1
ATOM 700 N N . ALA A 1 85 ? -4.583 -1.708 17.164 1.00 81.00 85 ALA A N 1
ATOM 701 C CA . ALA A 1 85 ? -4.555 -2.040 15.741 1.00 81.00 85 ALA A CA 1
ATOM 702 C C . ALA A 1 85 ? -4.220 -0.816 14.870 1.00 81.00 85 ALA A C 1
ATOM 704 O O . ALA A 1 85 ? -3.457 -0.945 13.915 1.00 81.00 85 ALA A O 1
ATOM 705 N N . GLY A 1 86 ? -4.730 0.369 15.222 1.00 74.69 86 GLY A N 1
ATOM 706 C CA . GLY A 1 86 ? -4.430 1.630 14.542 1.00 74.69 86 GLY A CA 1
ATOM 707 C C . GLY A 1 86 ? -2.953 2.002 14.635 1.00 74.69 86 GLY A C 1
ATOM 708 O O . GLY A 1 86 ? -2.326 2.298 13.619 1.00 74.69 86 GLY A O 1
ATOM 709 N N . VAL A 1 87 ? -2.375 1.906 15.834 1.00 79.00 87 VAL A N 1
ATOM 710 C CA . VAL A 1 87 ? -0.947 2.181 16.069 1.00 79.00 87 VAL A CA 1
ATOM 711 C C . VAL A 1 87 ? -0.055 1.196 15.311 1.00 79.00 87 VAL A C 1
ATOM 713 O O . VAL A 1 87 ? 0.900 1.613 14.653 1.00 79.00 87 VAL A O 1
ATOM 716 N N . VAL A 1 88 ? -0.372 -0.102 15.362 1.00 84.44 88 VAL A N 1
ATOM 717 C CA . VAL A 1 88 ? 0.384 -1.144 14.648 1.00 84.44 88 VAL A CA 1
ATOM 718 C C . VAL A 1 88 ? 0.310 -0.928 13.140 1.00 84.44 88 VAL A C 1
ATOM 720 O O . VAL A 1 88 ? 1.342 -0.935 12.470 1.00 84.44 88 VAL A O 1
ATOM 723 N N . TYR A 1 89 ? -0.888 -0.675 12.608 1.00 81.62 89 TYR A N 1
ATOM 724 C CA . TYR A 1 89 ? -1.085 -0.351 11.197 1.00 81.62 89 TYR A CA 1
ATOM 725 C C . TYR A 1 89 ? -0.224 0.846 10.777 1.00 81.62 89 TYR A C 1
ATOM 727 O O . TYR A 1 89 ? 0.508 0.776 9.791 1.00 81.62 89 TYR A O 1
ATOM 735 N N . GLY A 1 90 ? -0.236 1.909 11.578 1.00 73.81 90 GLY A N 1
ATOM 736 C CA . GLY A 1 90 ? 0.598 3.088 11.399 1.00 73.81 90 GLY A CA 1
ATOM 737 C C . GLY A 1 90 ? 2.086 2.830 11.328 1.00 73.81 90 GLY A C 1
ATOM 738 O O . GLY A 1 90 ? 2.758 3.285 10.400 1.00 73.81 90 GLY A O 1
ATOM 739 N N . ALA A 1 91 ? 2.603 2.110 12.321 1.00 81.31 91 ALA A N 1
ATOM 740 C CA . ALA A 1 91 ? 4.016 1.777 12.416 1.00 81.31 91 ALA A CA 1
ATOM 741 C C . ALA A 1 91 ? 4.475 0.958 11.201 1.00 81.31 91 ALA A C 1
ATOM 743 O O . ALA A 1 91 ? 5.500 1.276 10.599 1.00 81.31 91 ALA A O 1
ATOM 744 N N . VAL A 1 92 ? 3.682 -0.040 10.796 1.00 84.19 92 VAL A N 1
ATOM 745 C CA . VAL A 1 92 ? 3.976 -0.888 9.632 1.00 84.19 92 VAL A CA 1
ATOM 746 C C . VAL A 1 92 ? 3.955 -0.071 8.340 1.00 84.19 92 VAL A C 1
ATOM 748 O O . VAL A 1 92 ? 4.935 -0.085 7.599 1.00 84.19 92 VAL A O 1
ATOM 751 N N . VAL A 1 93 ? 2.892 0.700 8.083 1.00 81.06 93 VAL A N 1
ATOM 752 C CA . VAL A 1 93 ? 2.782 1.549 6.880 1.00 81.06 93 VAL A CA 1
ATOM 753 C C . VAL A 1 93 ? 3.917 2.574 6.826 1.00 81.06 93 VAL A C 1
ATOM 755 O O . VAL A 1 93 ? 4.498 2.806 5.761 1.00 81.06 93 VAL A O 1
ATOM 758 N N . GLY A 1 94 ? 4.251 3.182 7.966 1.00 77.69 94 GLY A N 1
ATOM 759 C CA . GLY A 1 94 ? 5.335 4.150 8.093 1.00 77.69 94 GLY A CA 1
ATOM 760 C C . GLY A 1 94 ? 6.696 3.543 7.771 1.00 77.69 94 GLY A C 1
ATOM 761 O O . GLY A 1 94 ? 7.437 4.116 6.972 1.00 77.69 94 GLY A O 1
ATOM 762 N N . LEU A 1 95 ? 6.996 2.367 8.327 1.00 83.50 95 LEU A N 1
ATOM 763 C CA . LEU A 1 95 ? 8.235 1.641 8.059 1.00 83.50 95 LEU A CA 1
ATOM 764 C C . LEU A 1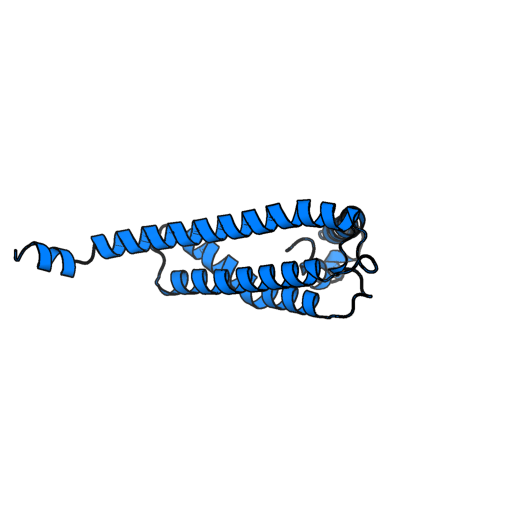 95 ? 8.329 1.222 6.588 1.00 83.50 95 LEU A C 1
ATOM 766 O O . LEU A 1 95 ? 9.321 1.537 5.939 1.00 83.50 95 LEU A O 1
ATOM 770 N N . CYS A 1 96 ? 7.288 0.597 6.028 1.00 81.62 96 CYS A N 1
ATOM 771 C CA . CYS A 1 96 ? 7.261 0.211 4.614 1.00 81.62 96 CYS A CA 1
ATOM 772 C C . CYS A 1 96 ? 7.476 1.425 3.700 1.00 81.62 96 CYS A C 1
ATOM 774 O O . CYS A 1 96 ? 8.279 1.368 2.772 1.00 81.62 96 CYS A O 1
ATOM 776 N N . THR A 1 97 ? 6.821 2.551 4.002 1.00 77.81 97 THR A N 1
ATOM 777 C CA . THR A 1 97 ? 7.015 3.803 3.258 1.00 77.81 97 THR A CA 1
ATOM 778 C C . THR A 1 97 ? 8.458 4.290 3.373 1.00 77.81 97 THR A C 1
ATOM 780 O O . THR A 1 97 ? 9.068 4.614 2.360 1.00 77.81 97 THR A O 1
ATOM 783 N N . ALA A 1 98 ? 9.033 4.318 4.577 1.00 80.31 98 ALA A N 1
ATOM 784 C CA . ALA A 1 98 ? 10.412 4.753 4.781 1.00 80.31 98 ALA A CA 1
ATOM 785 C C . ALA A 1 98 ? 11.409 3.891 3.999 1.00 80.31 98 ALA A C 1
ATOM 787 O O . ALA A 1 98 ? 12.328 4.441 3.397 1.00 80.31 98 ALA A O 1
ATOM 788 N N . ILE A 1 99 ? 11.202 2.571 3.946 1.00 81.56 99 ILE A N 1
ATOM 789 C CA . ILE A 1 99 ? 12.102 1.688 3.204 1.00 81.56 99 ILE A CA 1
ATOM 790 C C . ILE A 1 99 ? 11.998 1.939 1.693 1.00 81.56 99 ILE A C 1
ATOM 792 O O . ILE A 1 99 ? 13.034 2.083 1.056 1.00 81.56 99 ILE A O 1
ATOM 796 N N . VAL A 1 100 ? 10.794 2.087 1.125 1.00 78.06 100 VAL A N 1
ATOM 797 C CA . VAL A 1 100 ? 10.631 2.409 -0.312 1.00 78.06 100 VAL A CA 1
ATOM 798 C C . VAL A 1 100 ? 11.258 3.759 -0.659 1.00 78.06 100 VAL A C 1
ATOM 800 O O . VAL A 1 100 ? 11.893 3.903 -1.698 1.00 78.06 100 VAL A O 1
ATOM 803 N N . PHE A 1 101 ? 11.117 4.762 0.211 1.00 76.06 101 PHE A N 1
ATOM 804 C CA . PHE A 1 101 ? 11.764 6.059 0.005 1.00 76.06 101 PHE A CA 1
ATOM 805 C C . PHE A 1 101 ? 13.286 5.968 0.113 1.00 76.06 101 PHE A C 1
ATOM 807 O O . PHE A 1 101 ? 13.983 6.600 -0.679 1.00 76.06 101 PHE A O 1
ATOM 814 N N . ASN A 1 102 ? 13.799 5.189 1.068 1.00 80.44 102 ASN A N 1
ATOM 815 C CA . ASN A 1 102 ? 15.227 4.945 1.211 1.00 80.44 102 ASN A CA 1
ATOM 816 C C . ASN A 1 102 ? 15.785 4.238 -0.028 1.00 80.44 102 ASN A C 1
ATOM 818 O O . ASN A 1 102 ? 16.775 4.696 -0.586 1.00 80.44 102 ASN A O 1
ATOM 822 N N . ASP A 1 103 ? 15.135 3.174 -0.488 1.00 78.38 103 ASP A N 1
ATOM 823 C CA . ASP A 1 103 ? 15.543 2.437 -1.683 1.00 78.38 103 ASP A CA 1
ATOM 824 C C . ASP A 1 103 ? 15.499 3.337 -2.926 1.00 78.38 103 ASP A C 1
ATOM 826 O O . ASP A 1 103 ? 16.507 3.523 -3.604 1.00 78.38 103 ASP A O 1
ATOM 830 N N . MET A 1 104 ? 14.398 4.071 -3.119 1.00 74.75 104 MET A N 1
ATOM 831 C CA . MET A 1 104 ? 14.261 5.040 -4.210 1.00 74.75 104 MET A CA 1
ATOM 832 C C . MET A 1 104 ? 15.326 6.141 -4.169 1.00 74.75 104 MET A C 1
ATOM 834 O O . MET A 1 104 ? 15.735 6.652 -5.215 1.00 74.75 104 MET A O 1
ATOM 838 N N . TRP A 1 105 ? 15.790 6.539 -2.983 1.00 75.12 105 TRP A N 1
ATOM 839 C CA . TRP A 1 105 ? 16.882 7.499 -2.853 1.00 75.12 105 TRP A CA 1
ATOM 840 C C . TRP A 1 105 ? 18.199 6.924 -3.382 1.00 75.12 105 TRP A C 1
ATOM 842 O O . TRP A 1 105 ? 18.887 7.619 -4.134 1.00 75.12 105 TRP A O 1
ATOM 852 N N . HIS A 1 106 ? 18.490 5.662 -3.058 1.00 75.19 106 HIS A N 1
ATOM 853 C CA . HIS A 1 106 ? 19.711 4.949 -3.437 1.00 75.19 106 HIS A CA 1
ATOM 854 C C . HIS A 1 106 ? 19.686 4.371 -4.860 1.00 75.19 106 HIS A C 1
ATOM 856 O O . HIS A 1 106 ? 20.756 4.094 -5.397 1.00 75.19 106 HIS A O 1
ATOM 862 N N . LEU A 1 107 ? 18.515 4.255 -5.502 1.00 72.56 107 LEU A N 1
ATOM 863 C CA . LEU A 1 107 ? 18.411 3.911 -6.923 1.00 72.56 107 LEU A CA 1
ATOM 864 C C . LEU A 1 107 ? 19.145 4.954 -7.779 1.00 72.56 107 LEU A C 1
ATOM 866 O O . LEU A 1 107 ? 18.772 6.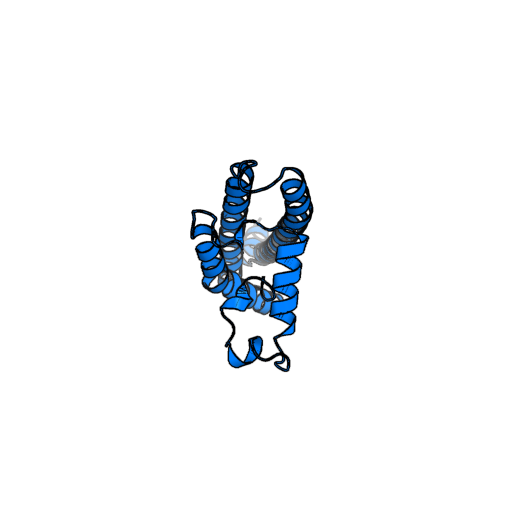142 -7.812 1.00 72.56 107 LEU A O 1
ATOM 870 N N . GLY A 1 108 ? 20.197 4.491 -8.455 1.00 70.00 108 GLY A N 1
ATOM 871 C CA . GLY A 1 108 ? 21.023 5.282 -9.350 1.00 70.00 108 GLY A CA 1
ATOM 872 C C . GLY A 1 108 ? 20.407 5.458 -10.744 1.00 70.00 108 GLY A C 1
ATOM 873 O O . GLY A 1 108 ? 19.350 4.898 -11.063 1.00 70.00 108 GLY A O 1
ATOM 874 N N . PRO A 1 109 ? 21.032 6.302 -11.584 1.00 66.94 109 PRO A N 1
ATOM 875 C CA . PRO A 1 109 ? 20.536 6.641 -12.918 1.00 66.94 109 PRO A CA 1
ATOM 876 C C . PRO A 1 109 ? 20.442 5.447 -13.882 1.00 66.94 109 PRO A C 1
ATOM 878 O O . PRO A 1 109 ? 19.768 5.553 -14.903 1.00 66.94 109 PRO A O 1
ATOM 881 N N . GLU A 1 110 ? 21.113 4.340 -13.571 1.00 66.81 110 GLU A N 1
ATOM 882 C CA . GLU A 1 110 ? 21.110 3.084 -14.321 1.00 66.81 110 GLU A CA 1
ATOM 883 C C . GLU A 1 110 ? 19.787 2.310 -14.231 1.00 66.81 110 GLU A C 1
ATOM 885 O O . GLU A 1 110 ? 19.450 1.593 -15.169 1.00 66.81 11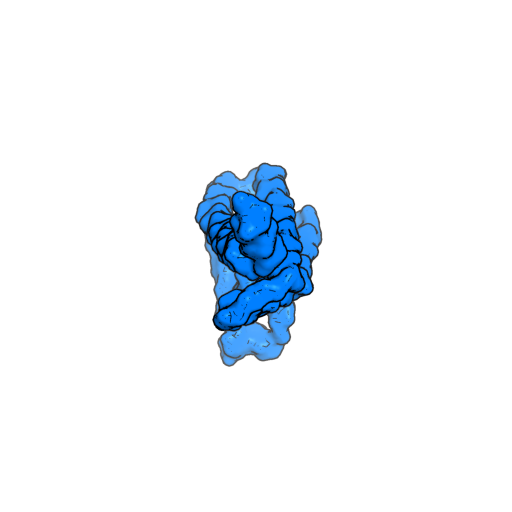0 GLU A O 1
ATOM 890 N N . VAL A 1 111 ? 19.018 2.487 -13.151 1.00 67.94 111 VAL A N 1
ATOM 891 C CA . VAL A 1 111 ? 17.703 1.845 -12.971 1.00 67.94 111 VAL A CA 1
ATOM 892 C C . VAL A 1 111 ? 16.560 2.809 -13.287 1.00 67.94 111 VAL A C 1
ATOM 894 O O . VAL A 1 111 ? 15.525 2.405 -13.813 1.00 67.94 111 VAL A O 1
ATOM 897 N N . ILE A 1 112 ? 16.736 4.100 -12.986 1.00 70.44 112 ILE A N 1
ATOM 898 C CA . ILE A 1 112 ? 15.706 5.117 -13.201 1.00 70.44 112 ILE A CA 1
ATOM 899 C C . ILE A 1 112 ? 16.307 6.434 -13.696 1.00 70.44 112 ILE A C 1
ATOM 901 O O . ILE A 1 112 ? 17.153 7.057 -13.053 1.00 70.44 112 ILE A O 1
ATOM 905 N N . THR A 1 113 ? 15.825 6.922 -14.840 1.00 72.75 113 THR A N 1
ATOM 906 C CA . THR A 1 113 ? 16.236 8.230 -15.363 1.00 72.75 113 THR A CA 1
ATOM 907 C C . THR A 1 113 ? 15.816 9.345 -14.397 1.00 72.75 113 THR A C 1
ATOM 909 O O . THR A 1 113 ? 14.771 9.268 -13.749 1.00 72.75 113 THR A O 1
ATOM 912 N N . ARG A 1 114 ? 16.588 10.439 -14.316 1.00 72.19 114 ARG A N 1
ATOM 913 C CA . ARG A 1 114 ? 16.277 11.568 -13.412 1.00 72.19 114 ARG A CA 1
ATOM 914 C C . ARG A 1 114 ? 14.877 12.155 -13.625 1.00 72.19 114 ARG A C 1
ATOM 916 O O . ARG A 1 114 ? 14.278 12.629 -12.663 1.00 72.19 114 ARG A O 1
ATOM 923 N N . GLU A 1 115 ? 14.367 12.138 -14.855 1.00 72.38 115 GLU A N 1
ATOM 924 C CA . GLU A 1 115 ? 13.012 12.608 -15.164 1.00 72.38 115 GLU A CA 1
ATOM 925 C C . GLU A 1 115 ? 11.938 11.646 -14.651 1.00 72.38 115 GLU A C 1
ATOM 927 O O . GLU A 1 115 ? 11.036 12.078 -13.937 1.00 72.38 115 GLU A O 1
ATOM 932 N N . ALA A 1 116 ? 12.099 10.340 -14.887 1.00 69.12 116 ALA A N 1
ATOM 933 C CA . ALA A 1 116 ? 11.221 9.312 -14.330 1.00 69.12 116 ALA A CA 1
ATOM 934 C C . ALA A 1 116 ? 11.194 9.366 -12.792 1.00 69.12 116 ALA A C 1
ATOM 936 O O . ALA A 1 116 ? 10.121 9.334 -12.198 1.00 69.12 116 ALA A O 1
ATOM 937 N N . LYS A 1 117 ? 12.343 9.586 -12.136 1.00 71.12 117 LYS A N 1
ATOM 938 C CA . LYS A 1 117 ? 12.433 9.745 -10.671 1.00 71.12 117 LYS A CA 1
ATOM 939 C C . LYS A 1 117 ? 11.619 10.936 -10.156 1.00 71.12 117 LYS A C 1
ATOM 941 O O . LYS A 1 117 ? 10.970 10.830 -9.118 1.00 71.12 117 LYS A O 1
ATOM 946 N N . LYS A 1 118 ? 11.612 12.064 -10.877 1.00 72.88 118 LYS A N 1
ATOM 947 C CA . LYS A 1 118 ? 10.786 13.236 -10.530 1.00 72.88 118 LYS A CA 1
ATOM 948 C C . LYS A 1 118 ? 9.295 12.955 -10.711 1.00 72.88 118 LYS A C 1
ATOM 950 O O . LYS A 1 118 ? 8.511 13.324 -9.841 1.00 72.88 118 LYS A O 1
ATOM 955 N N . THR A 1 119 ? 8.911 12.282 -11.792 1.00 74.62 119 THR A N 1
ATOM 956 C CA . THR A 1 119 ? 7.518 11.886 -12.053 1.00 74.62 119 THR A CA 1
ATOM 957 C C . THR A 1 119 ? 7.014 10.880 -11.013 1.00 74.62 119 THR A C 1
ATOM 959 O O . THR A 1 119 ? 5.910 11.035 -10.484 1.00 74.62 119 THR A O 1
ATOM 962 N N . LEU A 1 120 ? 7.848 9.903 -10.636 1.00 70.38 120 LEU A N 1
ATOM 963 C CA . LEU A 1 120 ? 7.559 8.963 -9.553 1.00 70.38 120 LEU A CA 1
ATOM 964 C C . LEU A 1 120 ? 7.395 9.687 -8.222 1.00 70.38 120 LEU A C 1
ATOM 966 O O . LEU A 1 120 ? 6.386 9.489 -7.556 1.00 70.38 120 LEU A O 1
ATOM 970 N N . LEU A 1 121 ? 8.320 10.578 -7.857 1.00 70.94 121 LEU A N 1
ATOM 971 C CA . LEU A 1 121 ? 8.195 11.390 -6.645 1.00 70.94 121 LEU A CA 1
ATOM 972 C C . LEU A 1 121 ? 6.905 12.219 -6.648 1.00 70.94 121 LEU A C 1
ATOM 974 O O . LEU A 1 121 ? 6.194 12.234 -5.647 1.00 70.94 121 LEU A O 1
ATOM 978 N N . GLY A 1 122 ? 6.551 12.838 -7.776 1.00 67.69 122 GLY A N 1
ATOM 979 C CA . GLY A 1 122 ? 5.299 13.582 -7.934 1.00 67.69 122 GLY A CA 1
ATOM 980 C C . GLY A 1 122 ? 4.038 12.737 -7.724 1.00 67.69 122 GLY A C 1
ATOM 981 O O . GLY A 1 122 ? 3.009 13.277 -7.335 1.00 67.69 122 GLY A O 1
ATOM 982 N N . THR A 1 123 ? 4.121 11.419 -7.912 1.00 67.75 123 THR A N 1
ATOM 983 C CA . THR A 1 123 ? 2.995 10.480 -7.770 1.00 67.75 123 THR A CA 1
ATOM 984 C C . THR A 1 123 ? 2.983 9.798 -6.398 1.00 67.75 123 THR A C 1
ATOM 986 O O . THR A 1 123 ? 1.940 9.693 -5.750 1.00 67.75 123 THR A O 1
ATOM 989 N N . TYR A 1 124 ? 4.154 9.390 -5.906 1.00 66.75 124 TYR A N 1
ATOM 990 C CA . TYR A 1 124 ? 4.332 8.730 -4.613 1.00 66.75 124 TYR A CA 1
ATOM 991 C C . TYR A 1 124 ? 4.194 9.697 -3.436 1.00 66.75 124 TYR A C 1
ATOM 993 O O . TYR A 1 124 ? 3.702 9.287 -2.386 1.00 66.75 124 TYR A O 1
ATOM 1001 N N . VAL A 1 125 ? 4.588 10.969 -3.576 1.00 66.69 125 VAL A N 1
ATOM 1002 C CA . VAL A 1 125 ? 4.486 11.958 -2.490 1.00 66.69 125 VAL A CA 1
ATOM 1003 C C . VAL A 1 125 ? 3.029 12.233 -2.113 1.00 66.69 125 VAL A C 1
ATOM 1005 O O . VAL A 1 125 ? 2.716 12.064 -0.936 1.00 66.69 125 VAL A O 1
ATOM 1008 N N . PRO A 1 126 ? 2.101 12.558 -3.036 1.00 66.50 126 PRO A N 1
ATOM 1009 C CA . PRO A 1 126 ? 0.685 12.686 -2.699 1.00 66.50 126 PRO A CA 1
ATOM 1010 C C . PRO A 1 126 ? 0.123 11.414 -2.073 1.00 66.50 126 PRO A C 1
ATOM 1012 O O . PRO A 1 126 ? -0.618 11.487 -1.101 1.00 66.50 126 PRO A O 1
ATOM 1015 N N . TYR A 1 127 ? 0.519 10.240 -2.567 1.00 64.00 127 TYR A N 1
ATOM 1016 C CA . TYR A 1 127 ? 0.053 8.968 -2.024 1.00 64.00 127 TYR A CA 1
ATOM 1017 C C . TYR A 1 127 ? 0.576 8.713 -0.598 1.00 64.00 127 TYR A C 1
ATOM 1019 O O . TYR A 1 127 ? -0.169 8.280 0.281 1.00 64.00 127 TYR A O 1
ATOM 1027 N N . ALA A 1 128 ? 1.839 9.041 -0.322 1.00 63.66 128 ALA A N 1
ATOM 1028 C CA . ALA A 1 128 ? 2.427 8.988 1.015 1.00 63.66 128 ALA A CA 1
ATOM 1029 C C . ALA A 1 128 ? 1.806 10.031 1.957 1.00 63.66 128 ALA A C 1
ATOM 1031 O O . ALA A 1 128 ? 1.559 9.727 3.121 1.00 63.66 128 ALA A O 1
ATOM 1032 N N . VAL A 1 129 ? 1.512 11.234 1.457 1.00 63.69 129 VAL A N 1
ATOM 1033 C CA . VAL A 1 129 ? 0.842 12.305 2.203 1.00 63.69 129 VAL A CA 1
ATOM 1034 C C . VAL A 1 129 ? -0.592 11.909 2.531 1.00 63.69 129 VAL A C 1
ATOM 1036 O O . VAL A 1 129 ? -0.972 11.999 3.687 1.00 63.69 129 VAL A O 1
ATOM 1039 N N . ILE A 1 130 ? -1.364 11.388 1.576 1.00 64.62 130 ILE A N 1
ATOM 1040 C CA . ILE A 1 130 ? -2.729 10.897 1.809 1.00 64.62 130 ILE A CA 1
ATOM 1041 C C . ILE A 1 130 ? -2.714 9.748 2.815 1.00 64.62 130 ILE A C 1
ATOM 1043 O O . ILE A 1 130 ? -3.512 9.762 3.744 1.00 64.62 130 ILE A O 1
ATOM 1047 N N . ARG A 1 131 ? -1.785 8.788 2.702 1.00 65.44 131 ARG A N 1
ATOM 1048 C CA . ARG A 1 131 ? -1.646 7.708 3.695 1.00 65.44 131 ARG A CA 1
ATOM 1049 C C . ARG A 1 131 ? -1.296 8.246 5.079 1.00 65.44 131 ARG A C 1
ATOM 1051 O O . ARG A 1 131 ? -1.904 7.822 6.057 1.00 65.44 131 ARG A O 1
ATOM 1058 N N . LYS A 1 132 ? -0.376 9.211 5.169 1.00 61.62 132 LYS A N 1
ATOM 1059 C CA . LYS A 1 132 ? -0.044 9.887 6.430 1.00 61.62 132 LYS A CA 1
ATOM 1060 C C . LYS A 1 132 ? -1.214 10.683 6.991 1.00 61.62 132 LYS A C 1
ATOM 1062 O O . LYS A 1 132 ? -1.407 10.634 8.192 1.00 61.62 132 LYS A O 1
ATOM 1067 N N . LEU A 1 133 ? -1.989 11.380 6.164 1.00 59.31 133 LEU A N 1
ATOM 1068 C CA . LEU A 1 133 ? -3.161 12.154 6.580 1.00 59.31 133 LEU A CA 1
ATOM 1069 C C . LEU A 1 133 ? -4.300 11.244 7.029 1.00 59.31 133 LEU A C 1
ATOM 1071 O O . LEU A 1 133 ? -4.919 11.508 8.047 1.00 59.31 133 LEU A O 1
ATOM 1075 N N . HIS A 1 134 ? -4.546 10.147 6.316 1.00 61.59 134 HIS A N 1
ATOM 1076 C CA . HIS A 1 134 ? -5.526 9.141 6.715 1.00 61.59 134 HIS A CA 1
ATOM 1077 C C . HIS A 1 134 ? -5.115 8.508 8.048 1.00 61.59 134 HIS A C 1
ATOM 1079 O O . HIS A 1 134 ? -5.925 8.372 8.957 1.00 61.59 134 HIS A O 1
ATOM 1085 N N . HIS A 1 135 ? -3.830 8.196 8.204 1.00 60.78 135 HIS A N 1
ATOM 1086 C CA . HIS A 1 135 ? -3.291 7.692 9.456 1.00 60.78 135 HIS A CA 1
ATOM 1087 C C . HIS A 1 135 ? -3.332 8.732 10.590 1.00 60.78 135 HIS A C 1
ATOM 1089 O O . HIS A 1 135 ? -3.715 8.405 11.707 1.00 60.78 135 HIS A O 1
ATOM 1095 N N . ALA A 1 136 ? -3.000 9.993 10.310 1.00 59.53 136 ALA A N 1
ATOM 1096 C CA . ALA A 1 136 ? -3.090 11.091 11.266 1.00 59.53 136 ALA A CA 1
ATOM 1097 C C . ALA A 1 136 ? -4.542 11.353 11.678 1.00 59.53 136 ALA A C 1
ATOM 1099 O O . ALA A 1 136 ? -4.794 11.558 12.853 1.00 59.53 136 ALA A O 1
ATOM 1100 N N . SER A 1 137 ? -5.495 11.248 10.750 1.00 61.41 137 SER A N 1
ATOM 1101 C CA . SER A 1 137 ? -6.929 11.334 11.033 1.00 61.41 137 SER A CA 1
ATOM 1102 C C . SER A 1 137 ? -7.393 10.198 11.945 1.00 61.41 137 SER A C 1
ATOM 1104 O O . SER A 1 137 ? -8.142 10.444 12.887 1.00 61.41 137 SER A O 1
ATOM 1106 N N . ILE A 1 138 ? -6.892 8.975 11.732 1.00 62.38 138 ILE A N 1
ATOM 1107 C CA . ILE A 1 138 ? -7.123 7.850 12.645 1.00 62.38 138 ILE A CA 1
ATOM 1108 C C . ILE A 1 138 ? -6.520 8.159 14.025 1.00 62.38 138 ILE A C 1
ATOM 1110 O O . ILE A 1 138 ? -7.208 8.001 15.027 1.00 62.38 138 ILE A O 1
ATOM 1114 N N . ILE A 1 139 ? -5.281 8.657 14.101 1.00 62.50 139 ILE A N 1
ATOM 1115 C CA . ILE A 1 139 ? -4.638 9.042 15.371 1.00 62.50 139 ILE A CA 1
ATOM 1116 C C . ILE A 1 139 ? -5.397 10.171 16.077 1.00 62.50 139 ILE A C 1
ATOM 1118 O O . ILE A 1 139 ? -5.604 10.097 17.282 1.00 62.50 139 ILE A O 1
ATOM 1122 N N . GLU A 1 140 ? -5.827 11.210 15.370 1.00 61.44 140 GLU A N 1
ATOM 1123 C CA . GLU A 1 140 ? -6.593 12.316 15.946 1.00 61.44 140 GLU A CA 1
ATOM 1124 C C . GLU A 1 140 ? -7.938 11.828 16.482 1.00 61.44 140 GLU A C 1
ATOM 1126 O O . GLU A 1 140 ? -8.304 12.164 17.606 1.00 61.44 140 GLU A O 1
ATOM 1131 N N . GLN A 1 141 ? -8.643 10.973 15.738 1.00 60.97 141 GLN A N 1
ATOM 1132 C CA . GLN A 1 141 ? -9.879 10.349 16.214 1.00 60.97 141 GLN A CA 1
ATOM 1133 C C . GLN A 1 141 ? -9.638 9.466 17.444 1.00 60.97 141 GLN A C 1
ATOM 1135 O O . GLN A 1 141 ? -10.448 9.489 18.372 1.00 60.97 141 GLN A O 1
ATOM 1140 N N . LEU A 1 142 ? -8.509 8.753 17.500 1.00 60.06 142 LEU A N 1
ATOM 1141 C CA . LEU A 1 142 ? -8.084 7.983 18.671 1.00 60.06 142 LEU A CA 1
ATOM 1142 C C . LEU A 1 142 ? -7.786 8.889 19.876 1.00 60.06 142 LEU A C 1
ATOM 1144 O O . LEU A 1 142 ? -8.255 8.623 20.980 1.00 60.06 142 LEU A O 1
ATOM 1148 N N . LEU A 1 143 ? -7.068 9.997 19.680 1.00 60.75 143 LEU A N 1
ATOM 1149 C CA . LEU A 1 143 ? -6.755 10.960 20.741 1.00 60.75 143 LEU A CA 1
ATOM 1150 C C . LEU A 1 143 ? -8.011 11.667 21.267 1.00 60.75 143 LEU A C 1
ATOM 1152 O O . LEU A 1 143 ? -8.149 11.853 22.477 1.00 60.75 143 LEU A O 1
ATOM 1156 N N . ILE A 1 144 ? -8.952 12.013 20.385 1.00 62.34 144 ILE A N 1
ATOM 1157 C CA . ILE A 1 144 ? -10.257 12.571 20.759 1.00 62.34 144 ILE A CA 1
ATOM 1158 C C . ILE A 1 144 ? -11.053 11.546 21.579 1.00 62.34 144 ILE A C 1
ATOM 1160 O O . ILE A 1 144 ? -11.588 11.894 22.632 1.00 62.34 144 ILE A O 1
ATOM 1164 N N . CYS A 1 145 ? -11.087 10.276 21.159 1.00 57.06 145 CYS A N 1
ATOM 1165 C CA . CYS A 1 145 ? -11.741 9.207 21.918 1.00 57.06 145 CYS A CA 1
ATOM 1166 C C . CYS A 1 145 ? -11.104 9.006 23.302 1.00 57.06 145 CYS A C 1
ATOM 1168 O O . CYS A 1 145 ? -11.830 8.901 24.292 1.00 57.06 145 CYS A O 1
ATOM 1170 N N . ARG A 1 146 ? -9.768 9.041 23.395 1.00 61.06 146 ARG A N 1
ATOM 1171 C CA . ARG A 1 146 ? -9.026 8.940 24.659 1.00 61.06 146 ARG A CA 1
ATOM 1172 C C . ARG A 1 146 ? -9.328 10.100 25.608 1.00 61.06 146 ARG A C 1
ATOM 1174 O O . ARG A 1 146 ? -9.577 9.872 26.788 1.00 61.06 146 ARG A O 1
ATOM 1181 N N . ASN A 1 147 ? -9.349 11.334 25.107 1.00 59.84 147 ASN A N 1
ATOM 1182 C CA . ASN A 1 147 ? -9.643 12.519 25.922 1.00 59.84 147 ASN A CA 1
ATOM 1183 C C . ASN A 1 147 ? -11.097 12.524 26.427 1.00 59.84 147 ASN A C 1
ATOM 1185 O O . ASN A 1 147 ? -11.356 12.910 27.565 1.00 59.84 147 ASN A O 1
ATOM 1189 N N . LEU A 1 148 ? -12.042 12.023 25.625 1.00 57.75 148 LEU A N 1
ATOM 1190 C CA . LEU A 1 148 ? -13.431 11.810 26.049 1.00 57.75 148 LEU A CA 1
ATOM 1191 C C . LEU A 1 148 ? -13.586 10.671 27.071 1.00 57.75 148 LEU A C 1
ATOM 1193 O O . LEU A 1 148 ? -14.585 10.645 27.790 1.00 5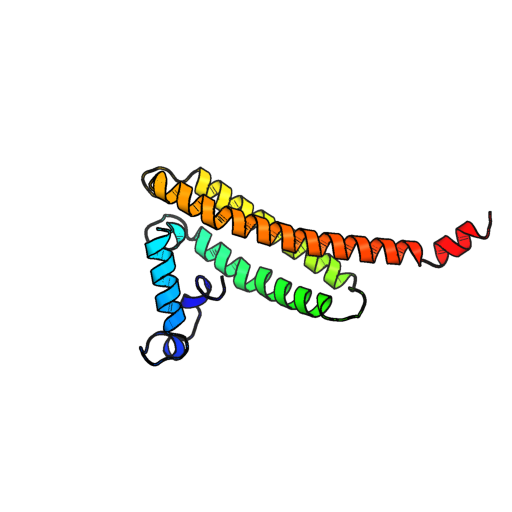7.75 148 LEU A O 1
ATOM 1197 N N . HIS A 1 149 ? -12.644 9.725 27.116 1.00 54.56 149 HIS A N 1
ATOM 1198 C CA . HIS A 1 149 ? -12.592 8.672 28.129 1.00 54.56 149 HIS A CA 1
ATOM 1199 C C . HIS A 1 149 ? -12.037 9.214 29.451 1.00 54.56 149 HIS A C 1
ATOM 1201 O O . HIS A 1 149 ? -12.709 9.102 30.468 1.00 54.56 149 HIS A O 1
ATOM 1207 N N . ALA A 1 150 ? -10.900 9.918 29.411 1.00 55.81 150 ALA A N 1
ATOM 1208 C CA . ALA A 1 150 ? -10.287 10.545 30.587 1.00 55.81 150 ALA A CA 1
ATOM 1209 C C . ALA A 1 150 ? -11.199 11.591 31.259 1.00 55.81 150 ALA A C 1
ATOM 1211 O O . ALA A 1 150 ? -11.201 11.729 32.477 1.00 55.81 150 ALA A O 1
ATOM 1212 N N . SER A 1 151 ? -12.018 12.303 30.477 1.00 53.88 151 SER A N 1
ATOM 1213 C CA . SER A 1 151 ? -13.012 13.255 30.997 1.00 53.88 151 SER A CA 1
ATOM 1214 C C . SER A 1 151 ? -14.269 12.593 31.584 1.00 53.88 151 SER A C 1
ATOM 1216 O O . SER A 1 151 ? -15.096 13.296 32.158 1.00 53.88 151 SER A O 1
ATOM 1218 N N . ARG A 1 152 ? -14.467 11.282 31.397 1.00 54.62 152 ARG A N 1
ATOM 1219 C CA . ARG A 1 152 ? -15.635 10.520 31.878 1.00 54.62 152 ARG A CA 1
ATOM 1220 C C . ARG A 1 152 ? -15.265 9.431 32.882 1.00 54.62 152 ARG A C 1
ATOM 1222 O O . ARG A 1 152 ? -16.139 8.640 33.234 1.00 54.62 152 ARG A O 1
ATOM 1229 N N . ASP A 1 153 ? -14.011 9.366 33.322 1.00 50.97 153 ASP A N 1
ATOM 1230 C CA . ASP A 1 153 ? -13.607 8.429 34.361 1.00 50.97 153 ASP A CA 1
ATOM 1231 C C . ASP A 1 153 ? -14.240 8.872 35.695 1.00 50.97 153 ASP A C 1
ATOM 1233 O O . ASP A 1 153 ? -13.866 9.918 36.233 1.00 50.97 153 ASP A O 1
ATOM 1237 N N . PRO A 1 154 ? -15.184 8.097 36.267 1.00 55.72 154 PRO A N 1
ATOM 1238 C CA . PRO A 1 154 ? -15.887 8.481 37.494 1.00 55.72 154 PRO A CA 1
ATOM 1239 C C . PRO A 1 154 ? -14.942 8.579 38.698 1.00 55.72 154 PRO A C 1
ATOM 1241 O O . PRO A 1 154 ? -15.257 9.239 39.677 1.00 55.72 154 PRO A O 1
ATOM 1244 N N . ILE A 1 155 ? -13.756 7.967 38.615 1.00 55.28 155 ILE A N 1
ATOM 1245 C CA . ILE A 1 155 ? -12.697 8.077 39.625 1.00 55.28 155 ILE A CA 1
ATOM 1246 C C . ILE A 1 155 ? -12.118 9.501 39.661 1.00 55.28 155 ILE A C 1
ATOM 1248 O O . ILE A 1 155 ? -11.789 9.987 40.737 1.00 55.28 155 ILE A O 1
ATOM 1252 N N . LEU A 1 156 ? -12.033 10.191 38.515 1.00 50.56 156 LEU A N 1
ATOM 1253 C CA . LEU A 1 156 ? -11.550 11.573 38.445 1.00 50.56 156 LEU A CA 1
ATOM 1254 C C . LEU A 1 156 ? -12.615 12.572 38.926 1.00 50.56 156 LEU A C 1
ATOM 1256 O O . LEU A 1 156 ? -12.269 13.554 39.574 1.00 50.56 156 LEU A O 1
ATOM 1260 N N . GLU A 1 157 ? -13.902 12.303 38.662 1.00 50.62 157 GLU A N 1
ATOM 1261 C CA . GLU A 1 157 ? -15.009 13.079 39.248 1.00 50.62 157 GLU A CA 1
ATOM 1262 C C . GLU A 1 157 ? -1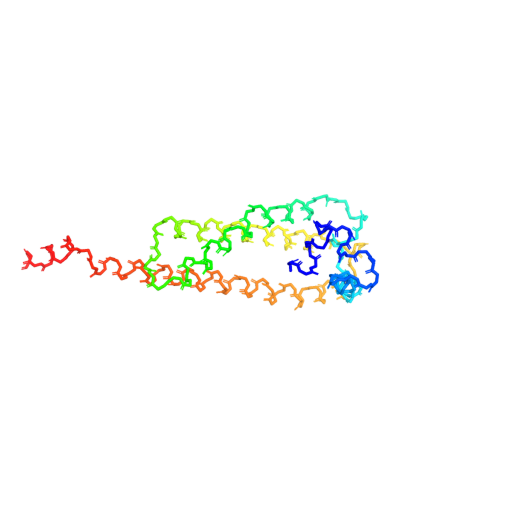5.104 12.887 40.768 1.00 50.62 157 GLU A C 1
ATOM 1264 O O . GLU A 1 157 ? -15.299 13.867 41.480 1.00 50.62 157 GLU A O 1
ATOM 1269 N N . LEU A 1 158 ? -14.900 11.668 41.285 1.00 52.22 158 LEU A N 1
ATOM 1270 C CA . LEU A 1 158 ? -14.851 11.417 42.732 1.00 52.22 158 LEU A CA 1
ATOM 1271 C C . LEU A 1 158 ? -13.661 12.117 43.410 1.00 52.22 158 LEU A C 1
ATOM 1273 O O . LEU A 1 158 ? -13.831 12.677 44.486 1.00 52.22 158 LEU A O 1
ATOM 1277 N N . LEU A 1 159 ? -12.488 12.155 42.769 1.00 50.69 159 LEU A N 1
ATOM 1278 C CA . LEU A 1 159 ? -11.306 12.858 43.292 1.00 50.69 159 LEU A CA 1
ATOM 1279 C C . LEU A 1 159 ? -11.408 14.391 43.218 1.00 50.69 159 LEU A C 1
ATOM 1281 O O . LEU A 1 159 ? -10.743 15.074 43.990 1.00 50.69 159 LEU A O 1
ATOM 1285 N N . LEU A 1 160 ? -12.214 14.939 42.303 1.00 51.06 160 LEU A N 1
ATOM 1286 C CA . LEU A 1 160 ? -12.455 16.385 42.186 1.00 51.06 160 LEU A CA 1
ATOM 1287 C C . LEU A 1 160 ? -13.629 16.881 43.047 1.00 51.06 160 LEU A C 1
ATOM 1289 O O . LEU A 1 160 ? -13.738 18.083 43.258 1.00 51.06 160 LEU A O 1
ATOM 1293 N N . LEU A 1 161 ? -14.490 15.983 43.538 1.00 50.19 161 LEU A N 1
ATOM 1294 C CA . LEU A 1 161 ? -15.573 16.286 44.485 1.00 50.19 161 LEU A CA 1
ATOM 1295 C C . LEU A 1 161 ? -15.152 16.161 45.963 1.00 50.19 161 LEU A C 1
ATOM 1297 O O . LEU A 1 161 ? -15.906 16.586 46.836 1.00 50.19 161 LEU A O 1
ATOM 1301 N N . GLU A 1 162 ? -13.975 15.593 46.249 1.00 46.88 162 GLU A N 1
ATOM 1302 C CA . GLU A 1 162 ? -13.387 15.493 47.600 1.00 46.88 162 GLU A CA 1
ATOM 1303 C C . GLU A 1 162 ? -12.378 16.619 47.938 1.00 46.88 162 GLU A C 1
ATOM 1305 O O . GLU A 1 162 ? -11.704 16.548 48.968 1.00 46.88 162 GLU A O 1
ATOM 1310 N N . ILE A 1 163 ? -12.288 17.675 47.115 1.00 47.31 163 ILE A N 1
ATOM 1311 C CA . ILE A 1 163 ? -11.534 18.919 47.395 1.00 47.31 163 ILE A CA 1
ATOM 1312 C C . ILE A 1 163 ? -12.514 20.089 47.489 1.00 47.31 163 ILE A C 1
ATOM 1314 O O . ILE A 1 163 ? -12.372 20.895 48.437 1.00 47.31 163 ILE A O 1
#

Radius of gyration: 21.18 Å; chains: 1; bounding box: 42×36×71 Å

Secondary structure (DSSP, 8-state):
-TTTTTGGGS-HHHHSSTTSTTHHHHHHHHHHHHHHT-GGGSTTSS-THHHHHHHHIIIIIHHHHHHHHHHHHSSSPPPHHHHHHHHHHHHHHHHHHHHHHHHHHH--TTTS-HHHHHHHHHHHHHHHHHHHHHHHHHHHHHHHHHHHHHTT-HHHHHHHH--

Sequence (163 aa):
MISIDFVPFYPQSLVQPRGSPFHFLVAFRLWYITTFSDPYYNIDIPGHFFEFLVYVELVVQFPLALYLTRALSSKQRLSGSAELAGVVYGAVVGLCTAIVFNDMWHLGPEVITREAKKTLLGTYVPYAVIRKLHHASIIEQLLICRNLHASRDPILELLLLEI

=== Feature glossary ===
Reading guide. The protein is described through the following features:

Foldseek 3Di. A 3Di character summarizes, for each residue, the relative orientation of the Cα frame of its nearest spatial neighbor. Because it encodes fold topology rather than chemistry, 3Di alignments detect remote structural similarity that sequence alignment misses.

Contact-map, Ramachandran, and PAE plots. Plot images: a contact map (which residues are close in 3D, as an N×N binary image), a Ramachandran scatter (backbone torsion angles, revealing secondary-structure composition at a glance), and — for AlphaFold structures — a PAE heatmap (pairwise prediction confidence).

Radius of gyration, Cα contacts, bounding box. Radius of gyration (Rg) is the root-mean-square distance of Cα atoms from their centroid — a single number for overall size and compactness. A globular domain of N residues has Rg ≈ 2.2·N^0.38 Å; an extended or disordered chain has a much larger Rg. The Cα contact count is the number of residue pairs whose Cα atoms are within 8 Å and are more than four positions apart in sequence — a standard proxy for tertiary packing density. The bounding box is the smallest axis-aligned box enclosing all Cα atoms.

Secondary structure (8-state, DSSP). Eight-state secondary structure (DSSP): H is the canonical α-helix, G the tighter 3₁₀-helix, I the wider π-helix; E/B are β-structure, T and S are turns and bends, and '-' is everything else. DSSP derives these from the pattern of main-chain N–H···O=C hydrogen bonds, not from the sequence.

B-factor. B-factor (Debye–Waller factor) reflects atomic displacement in the crystal lattice. It is an experimental observable (units Å²), not a prediction; low values mean the atom is pinned down, high values mean it moves or is heterogeneous across the crystal.

pLDDT. pLDDT is the predicted lDDT-Cα score: AlphaFold's confidence that the local environment of each residue (all inter-atomic distances within 15 Å) is correc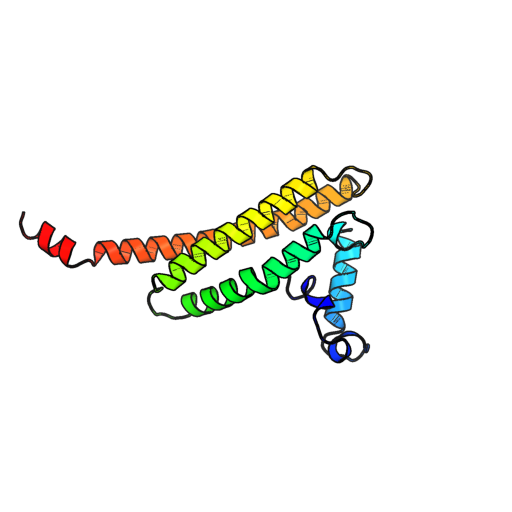tly placed. It is a per-residue number between 0 and 100, with higher meaning more reliable.

Nearest PDB structures. Nearest PDB neighbors are the top structural matches found by Foldseek when searching this structure against the entire Protein Data Bank. Each hit reports a TM-score (0 to 1; >0.5 almost always implies the same fold) and an E-value. These are *structural* homologs — they may share no detectable sequence similarity.

Solvent-accessible surface area. Accessible surface area quantifies burial. A residue with SASA near zero is packed into the hydrophobic core; one with SASA >100 Å² sits on the surface. Computed here via the Shrake–Rupley numerical algorithm with a 1.4 Å probe.

Rendered structure images. Structure images are PyMOL renders from six orthogonal camera directions. Cartoon representation draws helices as coils and strands as arrows; sticks shows the backbone as bonds; surface shows the solvent-excluded envelope. Rainbow coloring maps sequence position to hue (blue→red, N→C); chain coloring assigns a distinct color per polypeptide.

Backbone torsions (φ/ψ). φ (phi) and ψ (psi) are the two rotatable backbone dihedrals per residue: φ is the C(i-1)–N–Cα–C torsion, ψ is the N–Cα–C–N(i+1) torsion, both in degrees on (−180°, 180°]. α-helical residues cluster near (−60°, −45°); β-strand residues near (−120°, +130°). A Ramachandran plot is simply a scatter of (φ, ψ) for every residue.

Predicted aligned error. Predicted Aligned Error (PAE) is an AlphaFold confidence matrix: entry (i, j) is the expected error in the position of residue j, in ångströms, when the prediction is superimposed on the true structure at residue i. Low PAE within a block of residues means that block is internally rigid and well-predicted; high PAE between two blocks means their relative placement is uncertain even if each block individually is confident.

mmCIF coordinates. Structure coordinates are given as an mmCIF _atom_site loop: one row per atom with element, residue name, chain id, sequence number, and x/y/z position in Å. Only the four main-chain atoms per residue are included here; side chains are omitted to keep the record compact.

InterPro / GO / CATH / organism. Database cross-references. InterPro integrates a dozen domain/family signature databases into unified entries with residue-range hits. GO terms attach function/process/location labels with evidence codes. CATH codes position the fold in a four-level structural taxonomy. Organism is the NCBI-taxonomy species name.

Secondary structure (3-state, P-SEA). SS3 is a coarse helix/strand/coil call (letters a/b/c) made by the P-SEA algorithm from inter-Cα distances and dihedrals. It is less detailed than DSSP but needs only Cα positions.

Sequence. Sequence gives the chain of amino acids in standard one-letter code (A=alanine, C=cysteine, …, Y=tyrosine), read N→C. It is the only feature that is directly encoded by the gene; all structural features are derived from the folded form of this sequence.